Protein AF-A0A6G1S8S1-F1 (afdb_monomer)

Organism: NCBI:txid561515

InterPro domains:
  IPR003609 PAN/Apple domain [PF00024] (36-109)
  IPR003609 PAN/Apple domain [PS50948] (16-100)
  IPR003609 PAN/Apple domain [SM00473] (20-99)

Solvent-accessible surface area (backbone atoms only — not comparable to full-atom values): 7372 Å² total; per-residue (Å²): 138,84,79,88,77,74,72,86,74,83,79,78,76,89,72,87,70,82,75,72,97,58,77,54,64,51,74,41,76,36,19,31,60,86,73,65,75,44,80,45,82,25,95,44,65,68,52,35,50,52,51,36,73,66,46,79,92,52,67,45,30,20,34,30,30,32,72,83,79,31,36,20,30,36,12,69,51,42,73,66,59,43,51,61,68,32,75,47,95,83,48,69,74,67,57,46,83,37,84,59,22,33,22,36,28,63,45,92,64,70,90,74,82,75,84,78,77,86,127

Sequence (119 aa):
EPSNQGRNIDYLENTCTPEPSSCQYRQIYDQYSPYIDKVNPANSLNDCQRQCDQERLFSCKSINFDASSKKCMLINEDLISLARGQQQPGGGTPLLPRRNFIYSEKGNCEMISVQCNSQ

Radius of gyration: 19.99 Å; Cα contacts (8 Å, |Δi|>4): 178; chains: 1; bounding box: 73×39×34 Å

pLDDT: mean 81.18, std 17.56, range [42.62, 98.5]

Secondary structure (DSSP, 8-state):
----------------PPPPSS-PEEEEEEEE-S--SEEEE-SSHHHHHHHHHH--SS---EEEEETTTTEEEEES--HHHHHHHTTTTT---SSEEEEEEEEEEE-------------

Mean predicted aligned error: 11.23 Å

Foldseek 3Di:
DDDDPPPPDPPPDPDDDPDDPDFDKDKDAQKDAPQFDDKDAAQDPVRLVVCQVVDDVANFFKWKAQNVVRMITTHRDDLVRLVVVQPPPPRDRRMDGHHSIMIIGTPPPPVPPDPDDDD

Structure (mmCIF, N/CA/C/O backbone):
data_AF-A0A6G1S8S1-F1
#
_entry.id   AF-A0A6G1S8S1-F1
#
loop_
_atom_site.group_PDB
_atom_site.id
_atom_site.type_symbol
_atom_site.label_atom_id
_atom_site.label_alt_id
_atom_site.label_comp_id
_atom_site.label_asym_id
_atom_site.label_entity_id
_atom_site.label_seq_id
_atom_site.pdbx_PDB_ins_code
_atom_site.Cartn_x
_atom_site.Cartn_y
_atom_site.Cartn_z
_atom_site.occupancy
_atom_site.B_iso_or_equiv
_atom_site.auth_seq_id
_atom_site.auth_comp_id
_atom_site.auth_asym_id
_atom_site.auth_atom_id
_atom_site.pdbx_PDB_model_num
ATOM 1 N N . GLU A 1 1 ? -61.041 0.132 -20.112 1.00 47.22 1 GLU A N 1
ATOM 2 C CA . GLU A 1 1 ? -59.599 -0.042 -20.402 1.00 47.22 1 GLU A CA 1
ATOM 3 C C . GLU A 1 1 ? -59.069 1.249 -21.019 1.00 47.22 1 GLU A C 1
ATOM 5 O O . GLU A 1 1 ? -59.837 1.831 -21.781 1.00 47.22 1 GLU A O 1
ATOM 10 N N . PRO A 1 2 ? -57.879 1.767 -20.636 1.00 49.41 2 PRO A N 1
ATOM 11 C CA . PRO A 1 2 ? -56.612 1.123 -21.011 1.00 49.41 2 PRO A CA 1
ATOM 12 C C . PRO A 1 2 ? -55.441 1.180 -19.995 1.00 49.41 2 PRO A C 1
ATOM 14 O O . PRO A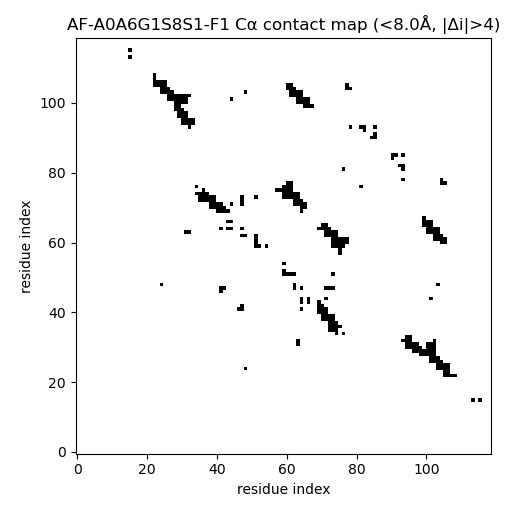 1 2 ? -55.362 2.035 -19.116 1.00 49.41 2 PRO A O 1
ATOM 17 N N . SER A 1 3 ? -54.500 0.255 -20.231 1.00 48.53 3 SER A N 1
ATOM 18 C CA . SER A 1 3 ? -53.051 0.272 -19.947 1.00 48.53 3 SER A CA 1
ATOM 19 C C . SER A 1 3 ? -52.571 0.431 -18.498 1.00 48.53 3 SER A C 1
ATOM 21 O O . SER A 1 3 ? -52.162 1.504 -18.060 1.00 48.53 3 SER A O 1
ATOM 23 N N . ASN A 1 4 ? -52.494 -0.715 -17.814 1.00 55.22 4 ASN A N 1
ATOM 24 C CA . ASN A 1 4 ? -51.619 -0.973 -16.673 1.00 55.22 4 ASN A CA 1
ATOM 25 C C . ASN A 1 4 ? -50.152 -0.739 -17.088 1.00 55.22 4 ASN A C 1
ATOM 27 O O . ASN A 1 4 ? -49.509 -1.610 -17.674 1.00 55.22 4 ASN A O 1
ATOM 31 N N . GLN A 1 5 ? -49.643 0.468 -16.840 1.00 57.94 5 GLN A N 1
ATOM 32 C CA . GLN A 1 5 ? -48.216 0.765 -16.919 1.00 57.94 5 GLN A CA 1
ATOM 33 C C . GLN A 1 5 ? -47.565 0.114 -15.706 1.00 57.94 5 GLN A C 1
ATOM 35 O O . GLN A 1 5 ? -47.475 0.713 -14.633 1.00 57.94 5 GLN A O 1
ATOM 40 N N . GLY A 1 6 ? -47.181 -1.151 -15.883 1.00 57.09 6 GLY A N 1
ATOM 41 C CA . GLY A 1 6 ? -46.407 -1.903 -14.914 1.00 57.09 6 GLY A CA 1
ATOM 42 C C . GLY A 1 6 ? -45.155 -1.109 -14.586 1.00 57.09 6 GLY A C 1
ATOM 43 O O . GLY A 1 6 ? -44.210 -1.070 -15.373 1.00 57.09 6 GLY A O 1
ATOM 44 N N . ARG A 1 7 ? -45.179 -0.428 -13.437 1.00 64.81 7 ARG A N 1
ATOM 45 C CA . ARG A 1 7 ? -43.982 0.135 -12.827 1.00 64.81 7 ARG A CA 1
ATOM 46 C C . ARG A 1 7 ? -42.999 -1.021 -12.746 1.00 64.81 7 ARG A C 1
ATOM 48 O O . ARG A 1 7 ? -43.298 -2.032 -12.120 1.00 64.81 7 ARG A O 1
ATOM 55 N N . ASN A 1 8 ? -41.895 -0.897 -13.467 1.00 64.88 8 ASN A N 1
ATOM 56 C CA . ASN A 1 8 ? -40.793 -1.832 -13.395 1.00 64.88 8 ASN A CA 1
ATOM 57 C C . ASN A 1 8 ? -40.245 -1.717 -11.965 1.00 64.88 8 ASN A C 1
ATOM 59 O O . ASN A 1 8 ? -39.580 -0.744 -11.620 1.00 64.88 8 ASN A O 1
ATOM 63 N N . ILE A 1 9 ? -40.720 -2.600 -11.087 1.00 72.25 9 ILE A N 1
ATOM 64 C CA . ILE A 1 9 ? -40.248 -2.706 -9.714 1.00 72.25 9 ILE A CA 1
ATOM 65 C C . ILE A 1 9 ? -39.067 -3.659 -9.794 1.00 72.25 9 ILE A C 1
ATOM 67 O O . ILE A 1 9 ? -39.253 -4.863 -9.964 1.00 72.25 9 ILE A O 1
ATOM 71 N N . ASP A 1 10 ? -37.864 -3.105 -9.713 1.00 67.44 10 ASP A N 1
ATOM 72 C CA . ASP A 1 10 ? -36.662 -3.896 -9.511 1.00 67.44 10 ASP A CA 1
ATOM 73 C C . ASP A 1 10 ? -36.708 -4.464 -8.093 1.00 67.44 10 ASP A C 1
ATOM 75 O O . ASP A 1 10 ? -36.473 -3.771 -7.099 1.00 67.44 10 ASP A O 1
ATOM 79 N N . TYR A 1 11 ? -37.071 -5.739 -7.994 1.00 65.44 11 TYR A N 1
ATOM 80 C CA . TYR A 1 11 ? -36.929 -6.501 -6.766 1.00 65.44 11 TYR A CA 1
ATOM 81 C C . TYR A 1 11 ? -35.432 -6.744 -6.552 1.00 65.44 11 TYR A C 1
ATOM 83 O O . TYR A 1 11 ? -34.857 -7.666 -7.126 1.00 65.44 11 TYR A O 1
ATOM 91 N N . LEU A 1 12 ? -34.778 -5.896 -5.754 1.00 67.19 12 LEU A N 1
ATOM 92 C CA . LEU A 1 12 ? -33.474 -6.250 -5.204 1.00 67.19 12 LEU A CA 1
ATOM 93 C C . LEU A 1 12 ? -33.693 -7.394 -4.214 1.00 67.19 12 LEU A C 1
ATOM 95 O O . LEU A 1 12 ? -34.287 -7.204 -3.154 1.00 67.19 12 LEU A O 1
ATOM 99 N N . GLU A 1 13 ? -33.245 -8.590 -4.579 1.00 66.12 13 GLU A N 1
ATOM 100 C CA . GLU A 1 13 ? -33.283 -9.731 -3.675 1.00 66.12 13 GLU A CA 1
ATOM 101 C C . GLU A 1 13 ? -32.299 -9.507 -2.522 1.00 66.12 13 GLU A C 1
ATOM 103 O O . GLU A 1 13 ? -31.103 -9.294 -2.736 1.00 66.12 13 GLU A O 1
ATOM 108 N N . ASN A 1 14 ? -32.792 -9.601 -1.287 1.00 60.59 14 ASN A N 1
ATOM 109 C CA . ASN A 1 14 ? -31.963 -9.602 -0.083 1.00 60.59 14 ASN A CA 1
ATOM 110 C C . ASN A 1 14 ? -31.243 -10.955 0.048 1.00 60.59 14 ASN A C 1
ATOM 112 O O . ASN A 1 14 ? -31.545 -11.753 0.933 1.00 60.59 14 ASN A O 1
ATOM 116 N N . THR A 1 15 ? -30.302 -11.240 -0.851 1.00 64.94 15 THR A N 1
ATOM 117 C CA . THR A 1 15 ? -29.481 -12.449 -0.748 1.00 64.94 15 THR A CA 1
ATOM 118 C C . THR A 1 15 ? -28.349 -12.206 0.244 1.00 64.94 15 THR A C 1
ATOM 120 O O . THR A 1 15 ? -27.446 -11.405 0.002 1.00 64.94 15 THR A O 1
ATOM 123 N N . CYS A 1 16 ? -28.388 -12.919 1.368 1.00 68.62 16 CYS A N 1
ATOM 124 C CA . CYS A 1 16 ? -27.305 -12.939 2.344 1.00 68.62 16 CYS A CA 1
ATOM 125 C C . CYS A 1 16 ? -26.050 -13.574 1.731 1.00 68.62 16 CYS A C 1
ATOM 127 O O . CYS A 1 16 ? -26.025 -14.774 1.464 1.00 68.62 16 CYS A O 1
ATOM 129 N N . THR A 1 17 ? -24.997 -12.780 1.539 1.00 64.56 17 THR A N 1
ATOM 130 C CA . THR A 1 17 ? -23.656 -13.298 1.233 1.00 64.56 17 THR A CA 1
ATOM 131 C C . THR A 1 17 ? -22.849 -13.301 2.531 1.00 64.56 17 THR A C 1
ATOM 133 O O . THR A 1 17 ? -22.861 -12.285 3.226 1.00 64.56 17 THR A O 1
ATOM 136 N N . PRO A 1 18 ? -22.175 -14.405 2.905 1.00 60.56 18 PRO A N 1
ATOM 137 C CA . PRO A 1 18 ? -21.308 -14.406 4.077 1.00 60.56 18 PRO A CA 1
ATOM 138 C C . PRO A 1 18 ? -20.225 -13.337 3.908 1.00 60.56 18 PRO A C 1
ATOM 140 O O . PRO A 1 18 ? -19.525 -13.321 2.892 1.00 60.56 18 PRO A O 1
ATOM 143 N N . GLU A 1 19 ? -20.097 -12.440 4.888 1.00 57.22 19 GLU A N 1
ATOM 144 C CA . GLU A 1 19 ? -19.017 -11.459 4.874 1.00 57.22 19 GLU A CA 1
ATOM 145 C C . GLU A 1 19 ? -17.664 -12.186 4.897 1.00 57.22 19 GLU A C 1
ATOM 147 O O . GLU A 1 19 ? -17.475 -13.125 5.684 1.00 57.22 19 GLU A O 1
ATOM 152 N N . PRO A 1 20 ? -16.700 -11.786 4.051 1.00 58.38 20 PRO A N 1
ATOM 153 C CA . PRO A 1 20 ? -15.347 -12.293 4.175 1.00 58.38 20 PRO A CA 1
ATOM 154 C C . PRO A 1 20 ? -14.812 -11.934 5.566 1.00 58.38 20 PRO A C 1
ATOM 156 O O . PRO A 1 20 ? -14.936 -10.804 6.027 1.00 58.38 20 PRO A O 1
ATOM 159 N N . SER A 1 21 ? -14.178 -12.897 6.233 1.00 57.47 21 SER A N 1
ATOM 160 C CA . SER A 1 21 ? -13.670 -12.757 7.606 1.00 57.47 21 SER A CA 1
ATOM 161 C C . SER A 1 21 ? -12.574 -11.694 7.784 1.00 57.47 21 SER A C 1
ATOM 163 O O . SER A 1 21 ? -12.157 -11.424 8.910 1.00 57.47 21 SER A O 1
ATOM 165 N N . SER A 1 22 ? -12.088 -11.090 6.697 1.00 61.38 22 SER A N 1
ATOM 166 C CA . SER A 1 22 ? -11.119 -10.001 6.721 1.00 61.38 22 SER A CA 1
ATOM 167 C C . SER A 1 22 ? -11.294 -9.061 5.534 1.00 61.38 22 SER A C 1
ATOM 169 O O . SER A 1 22 ? -11.685 -9.478 4.439 1.00 61.38 22 SER A O 1
ATOM 171 N N . CYS A 1 23 ? -10.940 -7.789 5.745 1.00 67.62 23 CYS A N 1
ATOM 172 C CA . CYS A 1 23 ? -10.862 -6.820 4.666 1.00 67.62 23 CYS A CA 1
ATOM 173 C C . CYS A 1 23 ? -9.863 -7.257 3.605 1.00 67.62 23 CYS A C 1
ATOM 175 O O . CYS A 1 23 ? -8.654 -7.283 3.836 1.00 67.62 23 CYS A O 1
ATOM 177 N N . GLN A 1 24 ? -10.388 -7.597 2.432 1.00 82.94 24 GLN A N 1
ATOM 178 C CA . GLN A 1 24 ? -9.572 -7.969 1.292 1.00 82.94 24 GLN A CA 1
ATOM 179 C C . GLN A 1 24 ? -9.096 -6.706 0.588 1.00 82.94 24 GLN A C 1
ATOM 181 O O . GLN A 1 24 ? -9.872 -5.798 0.285 1.00 82.94 24 GLN A O 1
ATOM 186 N N . TYR A 1 25 ? -7.800 -6.657 0.317 1.00 90.75 25 TYR A N 1
ATOM 187 C CA . TYR A 1 25 ? -7.238 -5.631 -0.539 1.00 90.75 25 TYR A CA 1
ATOM 188 C C . TYR A 1 25 ? -7.539 -5.955 -2.003 1.00 90.75 25 TYR A C 1
ATOM 190 O O . TYR A 1 25 ? -7.305 -7.079 -2.455 1.00 90.75 25 TYR A O 1
ATOM 198 N N . ARG A 1 26 ? -7.985 -4.958 -2.768 1.00 91.56 26 ARG A N 1
ATOM 199 C CA . ARG A 1 26 ? -8.087 -5.065 -4.226 1.00 91.56 26 ARG A CA 1
ATOM 200 C C . ARG A 1 26 ? -6.742 -4.723 -4.848 1.00 91.56 26 ARG A C 1
ATOM 202 O O . ARG A 1 26 ? -6.191 -3.670 -4.554 1.00 91.56 26 ARG A O 1
ATOM 209 N N . GLN A 1 27 ? -6.240 -5.594 -5.718 1.00 94.44 27 GLN A N 1
ATOM 210 C CA . GLN A 1 27 ? -4.926 -5.458 -6.347 1.00 94.44 27 GLN A CA 1
ATOM 211 C C . GLN A 1 27 ? -5.058 -5.154 -7.838 1.00 94.44 27 GLN A C 1
ATOM 213 O O . GLN A 1 27 ? -5.858 -5.775 -8.537 1.00 94.44 27 GLN A O 1
ATOM 218 N N . ILE A 1 28 ? -4.243 -4.222 -8.323 1.00 95.12 28 ILE A N 1
ATOM 219 C CA . ILE A 1 28 ? -4.141 -3.855 -9.732 1.00 95.12 28 ILE A CA 1
ATOM 220 C C . ILE A 1 28 ? -2.664 -3.907 -10.120 1.00 95.12 28 ILE A C 1
ATOM 222 O O . ILE A 1 28 ? -1.837 -3.143 -9.618 1.00 95.12 28 ILE A O 1
ATOM 226 N N . TYR A 1 29 ? -2.335 -4.854 -10.993 1.00 96.75 29 TYR A N 1
ATOM 227 C CA . TYR A 1 29 ? -0.971 -5.087 -11.455 1.00 96.75 29 TYR A CA 1
ATOM 228 C C . TYR A 1 29 ? -0.544 -4.072 -12.512 1.00 96.75 29 TYR A C 1
ATOM 230 O O . TYR A 1 29 ? -1.365 -3.539 -13.259 1.00 96.75 29 TYR A O 1
ATOM 238 N N . ASP A 1 30 ? 0.766 -3.845 -12.568 1.00 96.38 30 ASP A N 1
ATOM 239 C CA . ASP A 1 30 ? 1.448 -2.927 -13.477 1.00 96.38 30 ASP A CA 1
ATOM 240 C C . ASP A 1 30 ? 0.887 -1.501 -13.449 1.00 96.38 30 ASP A C 1
ATOM 242 O O . ASP A 1 30 ? 0.913 -0.775 -14.446 1.00 96.38 30 ASP A O 1
ATOM 246 N N . GLN A 1 31 ? 0.384 -1.091 -12.287 1.00 95.50 31 GLN A N 1
ATOM 247 C CA . GLN A 1 31 ? -0.172 0.229 -12.041 1.00 95.50 31 GLN A CA 1
ATOM 248 C C . GLN A 1 31 ? 0.294 0.760 -10.693 1.00 95.50 31 GLN A C 1
ATOM 250 O O . GLN A 1 31 ? 0.596 0.001 -9.770 1.00 95.50 31 GLN A O 1
ATOM 255 N N . TYR A 1 32 ? 0.355 2.084 -10.588 1.00 95.44 32 TYR A N 1
ATOM 256 C CA . TYR A 1 32 ? 0.679 2.767 -9.346 1.00 95.44 32 TYR A CA 1
ATOM 257 C C . TYR A 1 32 ? -0.020 4.122 -9.257 1.00 95.44 32 TYR A C 1
ATOM 259 O O . TYR A 1 32 ? -0.313 4.756 -10.272 1.00 95.44 32 TYR A O 1
ATOM 267 N N . SER A 1 33 ? -0.248 4.579 -8.031 1.00 94.25 33 SER A N 1
ATOM 268 C CA . SER A 1 33 ? -0.696 5.939 -7.744 1.00 94.25 33 SER A CA 1
ATOM 269 C C . SER A 1 33 ? 0.509 6.864 -7.516 1.00 94.25 33 SER A C 1
ATOM 271 O O . SER A 1 33 ? 1.409 6.512 -6.748 1.00 94.25 33 SER A O 1
ATOM 273 N N . PRO A 1 34 ? 0.558 8.057 -8.134 1.00 92.06 34 PRO A N 1
ATOM 274 C CA . PRO A 1 34 ? 1.622 9.030 -7.886 1.00 92.06 34 PRO A CA 1
ATOM 275 C C . PRO A 1 34 ? 1.485 9.766 -6.539 1.00 92.06 34 PRO A C 1
ATOM 277 O O . PRO A 1 34 ? 2.430 10.433 -6.119 1.00 92.06 34 PRO A O 1
ATOM 280 N N . TYR A 1 35 ? 0.342 9.651 -5.859 1.00 91.62 35 TYR A N 1
ATOM 281 C CA . TYR A 1 35 ? 0.025 10.367 -4.620 1.00 91.62 35 TYR A CA 1
ATOM 282 C C . TYR A 1 35 ? 0.588 9.629 -3.402 1.00 91.62 35 TYR A C 1
ATOM 284 O O . TYR A 1 35 ? -0.133 8.946 -2.689 1.00 91.62 35 TYR A O 1
ATOM 292 N N . ILE A 1 36 ? 1.904 9.695 -3.214 1.00 95.06 36 ILE A N 1
ATOM 293 C CA . ILE A 1 36 ? 2.613 8.942 -2.174 1.00 95.06 36 ILE A CA 1
ATOM 294 C C . ILE A 1 36 ? 2.777 9.801 -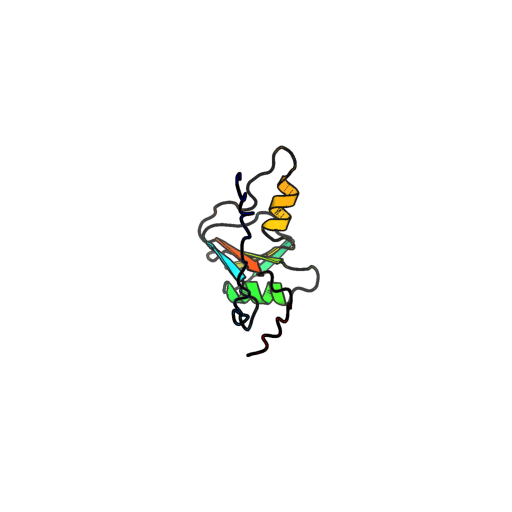0.918 1.00 95.06 36 ILE A C 1
ATOM 296 O O . ILE A 1 36 ? 3.432 10.839 -0.976 1.00 95.06 36 ILE A O 1
ATOM 300 N N . ASP A 1 37 ? 2.274 9.323 0.220 1.00 97.06 37 ASP A N 1
ATOM 301 C CA . ASP A 1 37 ? 2.429 10.001 1.514 1.00 97.06 37 ASP A CA 1
ATOM 302 C C . ASP A 1 37 ? 3.678 9.533 2.272 1.00 97.06 37 ASP A C 1
ATOM 304 O O . ASP A 1 37 ? 4.373 10.324 2.911 1.00 97.06 37 ASP A O 1
ATOM 308 N N . LYS A 1 38 ? 3.996 8.233 2.203 1.00 97.88 38 LYS A N 1
ATOM 309 C CA . LYS A 1 38 ? 5.138 7.643 2.918 1.00 97.88 38 LYS A CA 1
ATOM 310 C C . LYS A 1 38 ? 5.770 6.503 2.132 1.00 97.88 38 LYS A C 1
ATOM 312 O O . LYS A 1 38 ? 5.074 5.752 1.457 1.00 97.88 38 LYS A O 1
ATOM 317 N N . VAL A 1 39 ? 7.089 6.340 2.245 1.00 98.19 39 VAL A N 1
ATOM 318 C CA . VAL A 1 39 ? 7.840 5.253 1.597 1.00 98.19 39 VAL A CA 1
ATOM 319 C C . VAL A 1 39 ? 8.621 4.460 2.635 1.00 98.19 39 VAL A C 1
ATOM 321 O O . VAL A 1 39 ? 9.434 5.027 3.361 1.00 98.19 39 VAL A O 1
ATOM 324 N N . ASN A 1 40 ? 8.424 3.145 2.644 1.00 97.62 40 ASN A N 1
ATOM 325 C CA . ASN A 1 40 ? 9.097 2.191 3.517 1.00 97.62 40 ASN A CA 1
ATOM 326 C C . ASN A 1 40 ? 9.701 1.037 2.695 1.00 97.62 40 ASN A C 1
ATOM 328 O O . ASN A 1 40 ? 9.242 0.754 1.585 1.00 97.62 40 ASN A O 1
ATOM 332 N N . PRO A 1 41 ? 10.703 0.316 3.216 1.00 98.06 41 PRO A N 1
ATOM 333 C CA . PRO A 1 41 ? 11.072 -0.986 2.670 1.00 98.06 41 PRO A CA 1
ATOM 334 C C . PRO A 1 41 ? 9.979 -2.029 2.965 1.00 98.06 41 PRO A C 1
ATOM 336 O O . PRO A 1 41 ? 9.366 -2.011 4.031 1.00 98.06 41 PRO A O 1
ATOM 339 N N . ALA A 1 42 ? 9.753 -2.960 2.039 1.00 97.50 42 ALA A N 1
ATOM 340 C CA . ALA A 1 42 ? 8.899 -4.127 2.263 1.00 97.50 42 ALA A CA 1
ATOM 341 C C . ALA A 1 42 ? 9.368 -5.312 1.422 1.00 97.50 42 ALA A C 1
ATOM 343 O O . ALA A 1 42 ? 9.684 -5.177 0.240 1.00 97.50 42 ALA A O 1
ATOM 344 N N . ASN A 1 43 ? 9.368 -6.505 2.012 1.00 96.44 43 ASN A N 1
ATOM 345 C CA . ASN A 1 43 ? 9.859 -7.702 1.321 1.00 96.44 43 ASN A CA 1
ATOM 346 C C . ASN A 1 43 ? 8.818 -8.305 0.362 1.00 96.44 43 ASN A C 1
ATOM 348 O O . ASN A 1 43 ? 9.169 -8.965 -0.626 1.00 96.44 43 ASN A O 1
ATOM 352 N N . SER A 1 44 ? 7.535 -8.065 0.637 1.00 97.56 44 SER A N 1
ATOM 353 C CA . SER A 1 44 ? 6.401 -8.585 -0.121 1.00 97.56 44 SER A CA 1
ATOM 354 C C . SER A 1 44 ? 5.224 -7.608 -0.111 1.00 97.56 44 SER A C 1
ATOM 356 O O . SER A 1 44 ? 5.153 -6.698 0.716 1.00 97.56 44 SER A O 1
ATOM 358 N N . LEU A 1 45 ? 4.265 -7.839 -1.010 1.00 96.81 45 LEU A N 1
ATOM 359 C CA . LEU A 1 45 ? 3.015 -7.083 -1.052 1.00 96.81 45 LEU A CA 1
ATOM 360 C C . LEU A 1 45 ? 2.230 -7.200 0.264 1.00 96.81 45 LEU A C 1
ATOM 362 O O . LEU A 1 45 ? 1.762 -6.194 0.779 1.00 96.81 45 LEU A O 1
ATOM 366 N N . ASN A 1 46 ? 2.141 -8.404 0.838 1.00 96.12 46 ASN A N 1
ATOM 367 C CA . ASN A 1 46 ? 1.455 -8.623 2.115 1.00 96.12 46 ASN A CA 1
ATOM 368 C C . ASN A 1 46 ? 2.128 -7.851 3.260 1.00 96.12 46 ASN A C 1
ATOM 370 O O . ASN A 1 46 ? 1.451 -7.263 4.095 1.00 96.12 46 ASN A O 1
ATOM 374 N N . ASP A 1 47 ? 3.461 -7.790 3.270 1.00 97.25 47 ASP A N 1
ATOM 375 C CA . ASP A 1 47 ? 4.188 -6.985 4.248 1.00 97.25 47 ASP A CA 1
ATOM 376 C C . ASP A 1 47 ? 3.841 -5.494 4.121 1.00 97.25 47 ASP A C 1
ATOM 378 O O . ASP A 1 47 ? 3.553 -4.839 5.118 1.00 97.25 47 ASP A O 1
ATOM 382 N N . CYS A 1 48 ? 3.762 -4.986 2.889 1.00 97.44 48 CYS A N 1
ATOM 383 C CA . CYS A 1 48 ? 3.335 -3.616 2.613 1.00 97.44 48 CYS A CA 1
ATOM 384 C C . CYS A 1 48 ? 1.879 -3.349 3.051 1.00 97.44 48 CYS A C 1
ATOM 386 O O . CYS A 1 48 ? 1.599 -2.313 3.652 1.00 97.44 48 CYS A O 1
ATOM 388 N N . GLN A 1 49 ? 0.964 -4.303 2.840 1.00 95.69 49 GLN A N 1
AT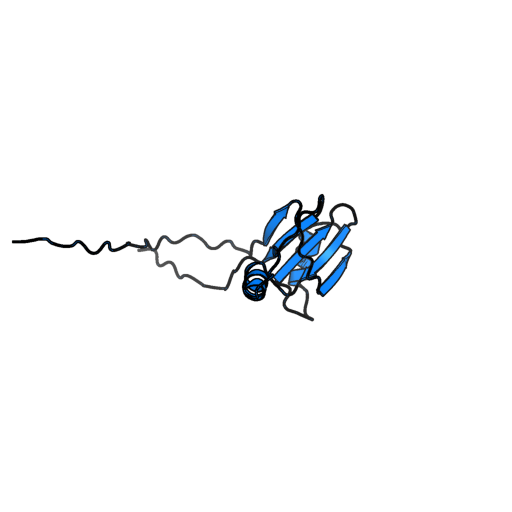OM 389 C CA . GLN A 1 49 ? -0.422 -4.221 3.326 1.00 95.69 49 GLN A CA 1
ATOM 390 C C . GLN A 1 49 ? -0.471 -4.149 4.859 1.00 95.69 49 GLN A C 1
ATOM 392 O O . GLN A 1 49 ? -1.089 -3.243 5.410 1.00 95.69 49 GLN A O 1
ATOM 397 N N . ARG A 1 50 ? 0.277 -5.012 5.562 1.00 95.50 50 ARG A N 1
ATOM 398 C CA . ARG A 1 50 ? 0.368 -4.962 7.033 1.00 95.50 50 ARG A CA 1
ATOM 399 C C . ARG A 1 50 ? 0.921 -3.632 7.537 1.00 95.50 50 ARG A C 1
ATOM 401 O O . ARG A 1 50 ? 0.441 -3.124 8.544 1.00 95.50 50 ARG A O 1
ATOM 408 N N . GLN A 1 51 ? 1.907 -3.053 6.849 1.00 96.81 51 GLN A N 1
ATOM 409 C CA . GLN A 1 51 ? 2.422 -1.724 7.193 1.00 96.81 51 GLN A CA 1
ATOM 410 C C . GLN A 1 51 ? 1.345 -0.639 7.039 1.00 96.81 51 GLN A C 1
ATOM 412 O O . GLN A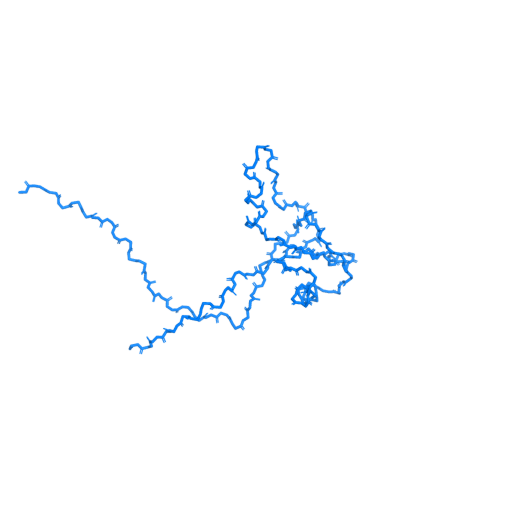 1 51 ? 1.247 0.234 7.896 1.00 96.81 51 GLN A O 1
ATOM 417 N N . CYS A 1 52 ? 0.505 -0.716 6.003 1.00 95.94 52 CYS A N 1
ATOM 418 C CA . CYS A 1 52 ? -0.651 0.170 5.824 1.00 95.94 52 CYS A CA 1
ATOM 419 C C . CYS A 1 52 ? -1.721 -0.027 6.911 1.00 95.94 52 CYS A C 1
ATOM 421 O O . CYS A 1 52 ? -2.373 0.927 7.330 1.00 95.94 52 CYS A O 1
ATOM 423 N N . ASP A 1 53 ? -1.920 -1.254 7.392 1.00 93.19 53 ASP A N 1
ATOM 424 C CA . ASP A 1 53 ? -2.855 -1.552 8.487 1.00 93.19 53 ASP A CA 1
ATOM 425 C C . ASP A 1 53 ? -2.350 -1.039 9.842 1.00 93.19 53 ASP A C 1
ATOM 427 O O . ASP A 1 53 ? -3.141 -0.670 10.707 1.00 93.19 53 ASP A O 1
ATOM 431 N N . GLN A 1 54 ? -1.030 -1.013 10.028 1.00 95.19 54 GLN A N 1
ATOM 432 C CA . GLN A 1 54 ? -0.377 -0.582 11.265 1.00 95.19 54 GLN A CA 1
ATOM 433 C C . GLN A 1 54 ? -0.022 0.910 11.288 1.00 95.19 54 GLN A C 1
ATOM 435 O O . GLN A 1 54 ? 0.416 1.402 12.331 1.00 95.19 54 GLN A O 1
ATOM 440 N N . GLU A 1 55 ? -0.180 1.626 10.173 1.00 96.50 55 GLU A N 1
ATOM 441 C CA . GLU A 1 55 ? 0.092 3.060 10.088 1.00 96.50 55 GLU A CA 1
ATOM 442 C C . GLU A 1 55 ? -0.864 3.847 10.995 1.00 96.50 55 GLU A C 1
ATOM 444 O O . GLU A 1 55 ? -2.067 3.600 11.031 1.00 96.50 55 GLU A O 1
ATOM 449 N N . ARG A 1 56 ? -0.310 4.793 11.758 1.00 95.50 56 ARG A N 1
ATOM 450 C CA . ARG A 1 56 ? -1.051 5.571 12.766 1.00 95.50 56 ARG A CA 1
ATOM 451 C C . ARG A 1 56 ? -0.997 7.071 12.526 1.00 95.50 56 ARG A C 1
ATOM 453 O O . ARG A 1 56 ? -1.770 7.799 13.140 1.00 95.50 56 ARG A O 1
ATOM 460 N N . LEU A 1 57 ? -0.078 7.541 11.683 1.00 96.81 57 LEU A N 1
ATOM 461 C CA . LEU A 1 57 ? 0.088 8.966 11.399 1.00 96.81 57 LEU A CA 1
ATOM 462 C C . LEU A 1 57 ? -0.981 9.490 10.437 1.00 96.81 57 LEU A C 1
ATOM 464 O O . LEU A 1 57 ? -1.317 10.669 10.482 1.00 96.81 57 LEU A O 1
ATOM 468 N N . PHE A 1 58 ? -1.518 8.620 9.586 1.00 95.56 58 PHE A N 1
ATOM 469 C CA . PHE A 1 58 ? -2.612 8.923 8.672 1.00 95.56 58 PHE A CA 1
ATOM 470 C C . PHE A 1 58 ? -3.441 7.665 8.404 1.00 95.56 58 PHE A C 1
ATOM 472 O O . PHE A 1 58 ? -3.007 6.545 8.681 1.00 95.56 58 PHE A O 1
ATOM 479 N N . SER A 1 59 ? -4.640 7.847 7.852 1.00 93.00 59 SER A N 1
ATOM 480 C CA . SER A 1 59 ? -5.503 6.733 7.466 1.00 93.00 59 SER A CA 1
ATOM 481 C C . SER A 1 59 ? -5.007 6.138 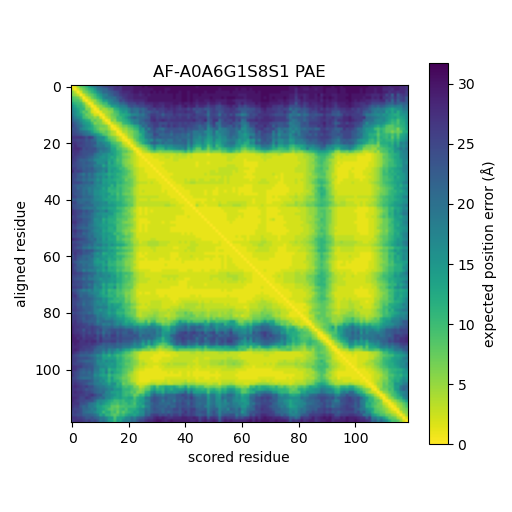6.150 1.00 93.00 59 SER A C 1
ATOM 483 O O . SER A 1 59 ? -5.418 6.554 5.076 1.00 93.00 59 SER A O 1
ATOM 485 N N . CYS A 1 60 ? -4.075 5.187 6.203 1.00 95.00 60 CYS A N 1
ATOM 486 C CA . CYS A 1 60 ? -3.605 4.544 4.979 1.00 95.00 60 CYS A CA 1
ATOM 487 C C . CYS A 1 60 ? -4.760 3.771 4.318 1.00 95.00 60 CYS A C 1
ATOM 489 O O . CYS A 1 60 ? -5.301 2.838 4.918 1.00 95.00 60 CYS A 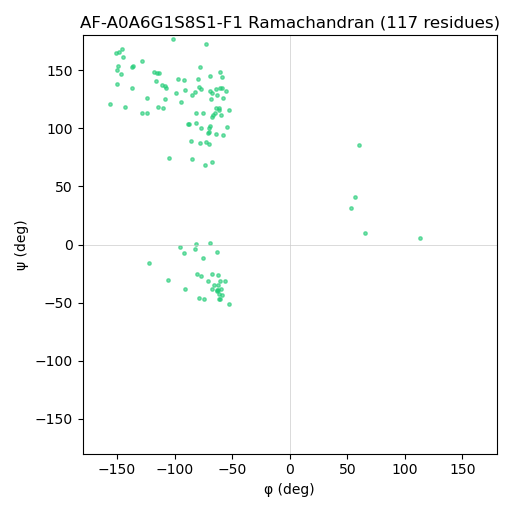O 1
ATOM 491 N N . LYS A 1 61 ? -5.137 4.168 3.098 1.00 93.81 61 LYS A N 1
ATOM 492 C CA . LYS A 1 61 ? -6.229 3.574 2.308 1.00 93.81 61 LYS A CA 1
ATOM 493 C C . LYS A 1 61 ? -5.717 2.711 1.165 1.00 93.81 61 LYS A C 1
ATOM 495 O O . LYS A 1 61 ? -6.366 1.735 0.795 1.00 93.81 61 LYS A O 1
ATOM 500 N N . SER A 1 62 ? -4.551 3.037 0.613 1.00 95.56 62 SER A N 1
ATOM 501 C CA . SER A 1 62 ? -3.943 2.252 -0.455 1.00 95.56 62 SER A CA 1
ATOM 502 C C . SER A 1 62 ? -2.422 2.236 -0.386 1.00 95.56 62 SER A C 1
ATOM 504 O O . SER A 1 62 ? -1.799 2.960 0.393 1.00 95.56 62 SER A O 1
ATOM 506 N N . ILE A 1 63 ? -1.822 1.351 -1.176 1.00 97.62 63 ILE A N 1
ATOM 507 C CA . ILE A 1 63 ? -0.381 1.177 -1.285 1.00 97.62 63 ILE A CA 1
ATOM 508 C C . ILE A 1 63 ? 0.046 1.021 -2.744 1.00 97.62 63 ILE A C 1
ATOM 510 O O . ILE A 1 63 ? -0.697 0.480 -3.564 1.00 97.62 63 ILE A O 1
ATOM 514 N N . ASN A 1 64 ? 1.290 1.389 -3.041 1.00 9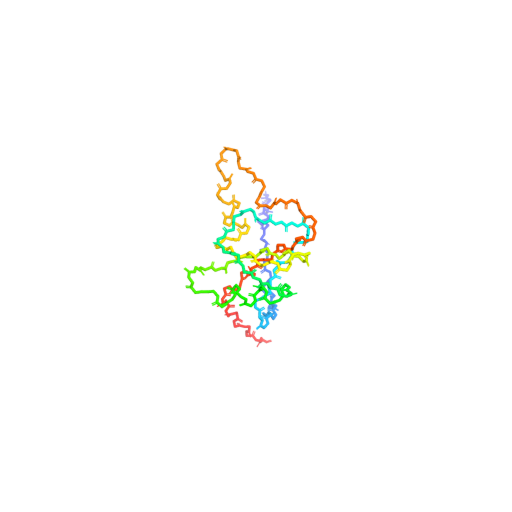7.94 64 ASN A N 1
ATOM 515 C CA . ASN A 1 64 ? 2.023 0.824 -4.169 1.00 97.94 64 ASN A CA 1
ATOM 516 C C . ASN A 1 64 ? 3.125 -0.093 -3.646 1.00 97.94 64 ASN A C 1
ATOM 518 O O . ASN A 1 64 ? 3.881 0.284 -2.750 1.00 97.94 64 ASN A O 1
ATOM 522 N N . PHE A 1 65 ? 3.288 -1.254 -4.265 1.00 98.50 65 PHE A N 1
ATOM 523 C CA . PHE A 1 65 ? 4.428 -2.126 -4.033 1.00 98.50 65 PHE A CA 1
ATOM 524 C C . PHE A 1 65 ? 5.273 -2.237 -5.300 1.00 98.50 65 PHE A C 1
ATOM 526 O O . PHE A 1 65 ? 4.798 -2.729 -6.320 1.00 98.50 65 PHE A O 1
ATOM 533 N N . ASP A 1 66 ? 6.528 -1.798 -5.225 1.00 97.81 66 ASP A N 1
ATOM 534 C CA . ASP A 1 66 ? 7.530 -2.031 -6.264 1.00 97.81 66 ASP A CA 1
ATOM 535 C C . ASP A 1 66 ? 8.237 -3.360 -5.978 1.00 97.81 66 ASP A C 1
ATOM 537 O O . ASP A 1 66 ? 9.094 -3.463 -5.090 1.00 97.81 66 ASP A O 1
ATOM 541 N N . ALA A 1 67 ? 7.879 -4.389 -6.745 1.00 94.88 67 ALA A N 1
ATOM 542 C CA . ALA A 1 67 ? 8.418 -5.730 -6.569 1.00 94.88 67 ALA A CA 1
ATOM 543 C C . ALA A 1 67 ? 9.916 -5.824 -6.907 1.00 94.88 67 ALA A C 1
ATOM 545 O O . ALA A 1 67 ? 10.598 -6.702 -6.365 1.00 94.88 67 ALA A O 1
ATOM 546 N N . SER A 1 68 ? 10.423 -4.933 -7.769 1.00 95.50 68 SER A N 1
ATOM 547 C CA . SER A 1 68 ? 11.825 -4.888 -8.188 1.00 95.50 68 SER A CA 1
ATOM 548 C C . SER A 1 68 ? 12.712 -4.236 -7.133 1.00 95.50 68 SER A C 1
ATOM 550 O O . SER A 1 68 ? 13.763 -4.781 -6.808 1.00 95.50 68 SER A O 1
ATOM 552 N N . SER A 1 69 ? 12.295 -3.093 -6.581 1.00 96.62 69 SER A N 1
ATOM 553 C CA . SER A 1 69 ? 13.098 -2.357 -5.592 1.00 96.62 69 SER A CA 1
ATOM 554 C C . SER A 1 69 ? 12.747 -2.659 -4.134 1.00 96.62 69 SER A C 1
ATOM 556 O O . SER A 1 69 ? 13.412 -2.140 -3.238 1.00 96.62 69 SER A O 1
ATOM 558 N N . LYS A 1 70 ? 11.736 -3.507 -3.886 1.00 97.00 70 LYS A N 1
ATOM 559 C CA . LYS A 1 70 ? 11.260 -3.873 -2.539 1.00 97.00 70 LYS A CA 1
ATOM 560 C C . LYS A 1 70 ? 10.843 -2.649 -1.721 1.00 97.00 70 LYS A C 1
ATOM 562 O O . LYS A 1 70 ? 11.118 -2.541 -0.525 1.00 97.00 70 LYS A O 1
ATOM 567 N N . LYS A 1 71 ? 10.171 -1.710 -2.391 1.00 97.75 71 LYS A N 1
ATOM 568 C CA . LYS A 1 71 ? 9.644 -0.482 -1.789 1.00 97.75 71 LYS A CA 1
ATOM 569 C C . LYS A 1 71 ? 8.130 -0.542 -1.678 1.00 97.75 71 LYS A C 1
ATOM 571 O O . LYS A 1 71 ? 7.434 -0.902 -2.624 1.00 97.75 71 LYS A O 1
ATOM 576 N N . CYS A 1 72 ? 7.649 -0.136 -0.517 1.00 98.06 72 CYS A N 1
ATOM 577 C CA . CYS A 1 72 ? 6.254 0.055 -0.183 1.00 98.06 72 CYS A CA 1
ATOM 578 C C . CYS A 1 72 ? 5.976 1.549 -0.084 1.00 98.06 72 CYS A C 1
ATOM 580 O O . CYS A 1 72 ? 6.653 2.260 0.655 1.00 98.06 72 CYS A O 1
ATOM 582 N N . MET A 1 73 ? 5.000 2.030 -0.835 1.00 98.31 73 MET A N 1
ATOM 583 C CA . MET A 1 73 ? 4.526 3.406 -0.763 1.00 98.31 73 MET A CA 1
ATOM 584 C C . MET A 1 73 ? 3.130 3.377 -0.154 1.00 98.31 73 MET A C 1
ATOM 586 O O . MET A 1 73 ? 2.247 2.762 -0.739 1.00 98.31 73 MET A O 1
ATOM 590 N N . LEU A 1 74 ? 2.946 3.996 1.009 1.00 98.00 74 LEU A N 1
ATOM 591 C CA . LEU A 1 74 ? 1.667 4.106 1.708 1.00 98.00 74 LEU A CA 1
ATOM 592 C C . LEU A 1 74 ? 0.955 5.401 1.301 1.00 98.00 74 LEU A C 1
ATOM 594 O O . LEU A 1 74 ? 1.612 6.432 1.127 1.00 98.00 74 LEU A O 1
ATOM 598 N N . ILE A 1 75 ? -0.368 5.332 1.150 1.00 96.50 75 ILE A N 1
ATOM 599 C CA . ILE A 1 75 ? -1.190 6.386 0.548 1.00 96.50 75 ILE A CA 1
ATOM 600 C C . ILE A 1 75 ? -2.476 6.582 1.362 1.00 96.50 75 ILE A C 1
ATOM 602 O O . ILE A 1 75 ? -3.145 5.613 1.729 1.00 96.50 75 ILE A O 1
ATOM 606 N N . ASN A 1 76 ? -2.838 7.834 1.638 1.00 95.06 76 ASN A N 1
ATOM 607 C CA . ASN A 1 76 ? -4.026 8.247 2.398 1.00 95.06 76 ASN A CA 1
ATOM 608 C C . ASN A 1 76 ? -5.315 8.294 1.549 1.00 95.06 76 ASN A C 1
ATOM 610 O O . ASN A 1 76 ? -6.408 8.542 2.053 1.00 95.06 76 ASN A O 1
ATOM 614 N N . GLU A 1 77 ? -5.206 8.048 0.246 1.00 91.62 77 GLU A N 1
ATOM 615 C CA . GLU A 1 77 ? -6.332 8.056 -0.689 1.00 91.62 77 GLU A CA 1
ATOM 616 C C . GLU A 1 77 ? -6.566 6.697 -1.352 1.00 91.62 77 GLU A C 1
ATOM 618 O O . GLU A 1 77 ?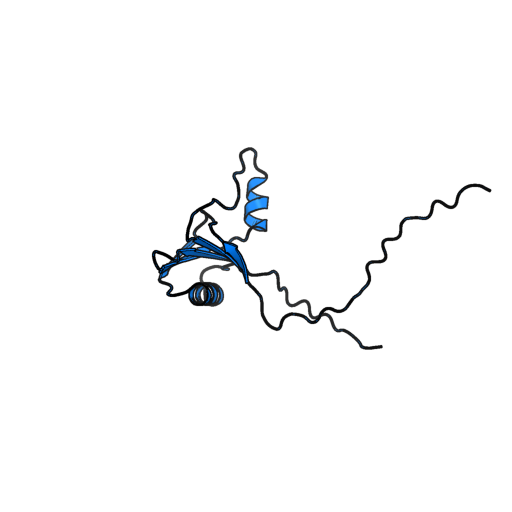 -5.640 5.917 -1.579 1.00 91.62 77 GLU A O 1
ATOM 623 N N . ASP A 1 78 ? -7.829 6.414 -1.659 1.00 89.94 78 ASP A N 1
ATOM 624 C CA . ASP A 1 78 ? -8.267 5.299 -2.501 1.00 89.94 78 ASP A CA 1
ATOM 625 C C . ASP A 1 78 ? -8.615 5.803 -3.913 1.00 89.94 78 ASP A C 1
ATOM 627 O O . ASP A 1 78 ? -8.582 7.008 -4.195 1.00 89.94 78 ASP A O 1
ATOM 631 N N . LEU A 1 79 ? -8.972 4.898 -4.825 1.00 88.19 79 LEU A N 1
ATOM 632 C CA . LEU A 1 79 ? -9.334 5.287 -6.188 1.00 88.19 79 LEU A CA 1
ATOM 633 C C . LEU A 1 79 ? -10.537 6.233 -6.270 1.00 88.19 79 LEU A C 1
ATOM 635 O O . LEU A 1 79 ? -10.602 7.057 -7.184 1.00 88.19 79 LEU A O 1
ATOM 639 N N . ILE A 1 80 ? -11.489 6.124 -5.345 1.00 84.62 80 ILE A N 1
ATOM 640 C CA . ILE A 1 80 ? -12.722 6.915 -5.350 1.00 84.62 80 ILE A CA 1
ATOM 641 C C . ILE A 1 80 ? -12.414 8.347 -4.910 1.00 84.62 80 ILE A C 1
ATOM 643 O O . ILE A 1 80 ? -12.838 9.299 -5.570 1.00 84.62 80 ILE A O 1
ATOM 647 N N . SER A 1 81 ? -11.656 8.507 -3.826 1.00 84.25 81 SER A N 1
ATOM 648 C CA . SER A 1 81 ? -11.106 9.780 -3.368 1.00 84.25 81 SER A CA 1
ATOM 649 C C . SER A 1 81 ? -10.343 10.483 -4.484 1.00 84.25 81 SER A C 1
ATOM 651 O O . SER A 1 81 ? -10.627 11.643 -4.795 1.00 84.25 81 SER A O 1
ATOM 653 N N . LEU A 1 82 ? -9.411 9.766 -5.123 1.00 82.00 82 LEU A N 1
ATOM 654 C CA . LEU A 1 82 ? -8.607 10.315 -6.208 1.00 82.00 82 LEU A CA 1
ATOM 655 C C . LEU A 1 82 ? -9.499 10.746 -7.373 1.00 82.00 82 LEU A C 1
ATOM 657 O O . LEU A 1 82 ? -9.378 11.878 -7.829 1.00 82.00 82 LEU A O 1
ATOM 661 N N . ALA A 1 83 ? -10.448 9.907 -7.800 1.00 80.06 83 ALA A N 1
ATOM 662 C CA . ALA A 1 83 ? -11.374 10.221 -8.889 1.00 80.06 83 ALA A CA 1
ATOM 663 C C . ALA A 1 83 ? -12.284 11.430 -8.598 1.00 80.06 83 ALA A C 1
ATOM 665 O O . ALA A 1 83 ? -12.573 12.206 -9.508 1.00 80.06 83 ALA A O 1
ATOM 666 N N . ARG A 1 84 ? -12.718 11.637 -7.346 1.00 74.75 84 ARG A N 1
ATOM 667 C CA . ARG A 1 84 ? -13.480 12.839 -6.951 1.00 74.75 84 ARG A CA 1
ATOM 668 C C . ARG A 1 84 ? -12.631 14.106 -7.023 1.00 74.75 84 ARG A C 1
ATOM 670 O O . ARG A 1 84 ? -13.126 15.130 -7.482 1.00 74.75 84 ARG A O 1
ATOM 677 N N . GLY A 1 85 ? -11.355 14.024 -6.645 1.00 63.00 85 GLY A N 1
ATOM 678 C CA . GLY A 1 85 ? -10.397 15.120 -6.822 1.00 63.00 85 GLY A CA 1
ATOM 679 C C . GLY A 1 85 ? -10.158 15.492 -8.293 1.00 63.00 85 GLY A C 1
ATOM 680 O O . GLY A 1 85 ? -9.870 16.646 -8.590 1.00 63.00 85 GLY A O 1
ATOM 681 N N . GLN A 1 86 ? -10.349 14.551 -9.226 1.00 63.19 86 GLN A N 1
ATOM 682 C CA . GLN A 1 86 ? -10.204 14.775 -10.673 1.00 63.19 86 GLN A CA 1
ATOM 683 C C . GLN A 1 86 ? -11.434 15.416 -11.346 1.00 63.19 86 GLN A C 1
ATOM 685 O O . GLN A 1 86 ? -11.398 15.654 -12.549 1.00 63.19 86 GLN A O 1
ATOM 690 N N . GLN A 1 87 ? -12.520 15.733 -10.624 1.00 56.28 87 GLN A N 1
ATOM 691 C CA . GLN A 1 87 ? -13.672 16.452 -11.210 1.00 56.28 87 GLN A CA 1
ATOM 692 C C . GLN A 1 87 ? -13.361 17.923 -11.562 1.00 56.28 87 GLN A C 1
ATOM 694 O O . GLN A 1 87 ? -14.226 18.643 -12.060 1.00 56.28 87 GLN A O 1
ATOM 699 N N . GLN A 1 88 ? -12.123 18.378 -11.345 1.00 53.28 88 GLN A N 1
ATOM 700 C CA . GLN A 1 88 ? -11.609 19.634 -11.882 1.00 53.28 88 GLN A CA 1
ATOM 701 C C . GLN A 1 88 ? -11.192 19.482 -13.361 1.00 53.28 88 GLN A C 1
ATOM 703 O O . GLN A 1 88 ? -10.642 18.448 -13.747 1.00 53.28 88 GLN A O 1
ATOM 708 N N . PRO A 1 89 ? -11.427 20.495 -14.219 1.00 42.62 89 PRO A N 1
ATOM 709 C CA . PRO A 1 89 ? -11.072 20.412 -15.634 1.00 42.62 89 PRO A CA 1
ATOM 710 C C . PRO A 1 89 ? -9.554 20.220 -15.781 1.00 42.62 89 PRO A C 1
ATOM 712 O O . PRO A 1 89 ? -8.782 21.079 -15.362 1.00 42.62 89 PRO A O 1
ATOM 715 N N . GLY A 1 90 ? -9.135 19.087 -16.358 1.00 54.38 90 GLY A N 1
ATOM 716 C CA . GLY A 1 90 ?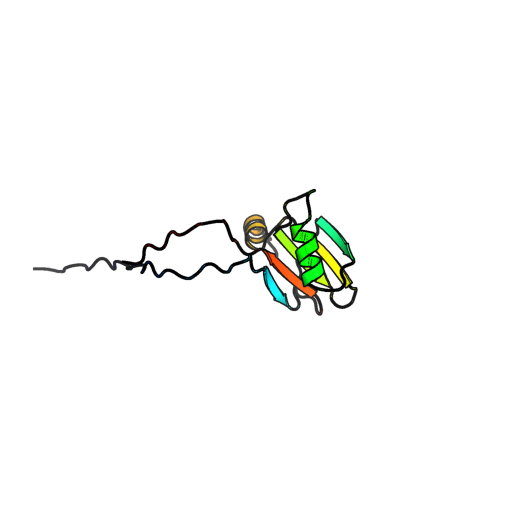 -7.725 18.675 -16.463 1.00 54.38 90 GLY A CA 1
ATOM 717 C C . GLY A 1 90 ? -7.353 17.431 -15.649 1.00 54.38 90 GLY A C 1
ATOM 718 O O . GLY A 1 90 ? -6.176 17.079 -15.600 1.00 54.38 90 GLY A O 1
ATOM 719 N N . GLY A 1 91 ? -8.333 16.772 -15.023 1.00 54.09 91 GLY A N 1
ATOM 720 C CA . GLY A 1 91 ? -8.097 15.613 -14.177 1.00 54.09 91 GLY A CA 1
ATOM 721 C C . GLY A 1 91 ? -7.456 14.424 -14.910 1.00 54.09 91 GLY A C 1
ATOM 722 O O . GLY A 1 91 ? -8.042 13.857 -15.832 1.00 54.09 91 GLY A O 1
ATOM 723 N N . GLY A 1 92 ? -6.234 14.063 -14.515 1.00 59.31 92 GLY A N 1
ATOM 724 C CA . GLY A 1 92 ? -5.499 12.908 -15.024 1.00 59.31 92 GLY A CA 1
ATOM 725 C C . GLY A 1 92 ? -6.061 11.575 -14.522 1.00 59.31 92 GLY A C 1
ATOM 726 O O . GLY A 1 92 ? -6.930 11.515 -13.654 1.00 59.31 92 GLY A O 1
ATOM 727 N N . THR A 1 93 ? -5.552 10.467 -15.062 1.00 68.69 93 THR A N 1
ATOM 728 C CA . THR A 1 93 ? -5.923 9.128 -14.590 1.00 68.69 93 THR A CA 1
ATOM 729 C C . THR A 1 93 ? -5.397 8.901 -13.160 1.00 68.69 93 THR A C 1
ATOM 731 O O . THR A 1 93 ? -4.207 9.118 -12.926 1.00 68.69 93 THR A O 1
ATOM 734 N N . PRO A 1 94 ? -6.229 8.436 -12.202 1.00 81.38 94 PRO A N 1
ATOM 735 C CA . PRO A 1 94 ? -5.809 8.198 -10.813 1.00 81.38 94 PRO A CA 1
ATOM 736 C C . PRO A 1 94 ? -4.621 7.240 -10.666 1.00 81.38 94 PRO A C 1
ATOM 738 O O . PRO A 1 94 ? -3.819 7.376 -9.743 1.00 81.38 94 PRO A O 1
ATOM 741 N N . LEU A 1 95 ? -4.509 6.283 -11.591 1.00 91.56 95 LEU A N 1
ATOM 742 C CA . LEU A 1 95 ? -3.392 5.354 -11.690 1.00 91.56 95 LEU A CA 1
ATOM 743 C C . LEU A 1 95 ? -2.635 5.572 -12.989 1.00 91.56 95 LEU A C 1
ATOM 745 O O . LEU A 1 95 ? -3.210 5.905 -14.029 1.00 91.56 95 LEU A O 1
ATOM 749 N N . LEU A 1 96 ? -1.333 5.337 -12.911 1.00 92.44 96 LEU A N 1
ATOM 750 C CA . LEU A 1 96 ? -0.424 5.373 -14.039 1.00 92.44 96 LEU A CA 1
ATOM 751 C C . LEU A 1 96 ? 0.157 3.974 -14.268 1.00 92.44 96 LEU A C 1
ATOM 753 O O . LEU A 1 96 ? 0.475 3.276 -13.299 1.00 92.44 96 LEU A O 1
ATOM 757 N N . PRO A 1 97 ? 0.320 3.548 -15.531 1.00 94.88 97 PRO A N 1
ATOM 758 C CA . PRO A 1 97 ? 0.912 2.258 -15.839 1.00 94.88 97 PRO A CA 1
ATOM 759 C C . PRO A 1 97 ? 2.404 2.261 -15.493 1.00 94.88 97 PRO A C 1
ATOM 761 O O . PRO A 1 97 ? 3.151 3.160 -15.887 1.00 94.88 97 PRO A O 1
ATOM 764 N N . ARG A 1 98 ? 2.864 1.231 -14.783 1.00 95.31 98 ARG A N 1
ATOM 765 C CA . ARG A 1 98 ? 4.282 1.010 -14.489 1.00 95.31 98 ARG A CA 1
ATOM 766 C C . ARG A 1 98 ? 4.542 -0.462 -14.209 1.00 95.31 98 ARG A C 1
ATOM 768 O O . ARG A 1 98 ? 3.998 -1.020 -13.265 1.00 95.31 98 ARG A O 1
ATOM 775 N N . ARG A 1 99 ? 5.421 -1.075 -15.005 1.00 95.50 99 ARG A N 1
ATOM 776 C CA . ARG A 1 99 ? 5.776 -2.491 -14.836 1.00 95.50 99 ARG A CA 1
ATOM 777 C C . ARG A 1 99 ? 6.348 -2.770 -13.452 1.00 95.50 99 ARG A C 1
ATOM 779 O O . ARG A 1 99 ? 7.109 -1.952 -12.933 1.00 95.50 99 ARG A O 1
ATOM 786 N N . ASN A 1 100 ? 6.035 -3.948 -12.916 1.00 94.12 100 ASN A N 1
ATOM 787 C CA . ASN A 1 100 ? 6.490 -4.440 -11.608 1.00 94.12 100 ASN A CA 1
ATOM 788 C C . ASN A 1 100 ? 5.970 -3.635 -10.407 1.00 94.12 100 ASN A C 1
ATOM 790 O O . ASN A 1 100 ? 6.424 -3.857 -9.281 1.00 94.12 100 ASN A O 1
ATOM 794 N N . PHE A 1 101 ? 5.026 -2.721 -10.635 1.00 97.50 101 PHE A N 1
ATOM 795 C CA . PHE A 1 101 ? 4.283 -2.068 -9.571 1.00 97.50 101 PHE A CA 1
ATOM 796 C C . PHE A 1 101 ? 2.953 -2.779 -9.371 1.00 97.50 101 PHE A C 1
ATOM 798 O O . PHE A 1 101 ? 2.318 -3.230 -10.322 1.00 97.50 101 PHE A O 1
ATOM 805 N N . ILE A 1 102 ? 2.540 -2.882 -8.116 1.00 97.94 102 ILE A N 1
ATOM 806 C CA . ILE A 1 102 ? 1.228 -3.389 -7.740 1.00 97.94 102 ILE A CA 1
ATOM 807 C C . ILE A 1 102 ? 0.565 -2.315 -6.892 1.00 97.94 102 ILE A C 1
ATOM 809 O O . ILE A 1 102 ? 1.026 -2.037 -5.783 1.00 97.94 102 ILE A O 1
ATOM 813 N N . TYR A 1 103 ? -0.502 -1.718 -7.412 1.00 96.94 103 TYR A N 1
ATOM 814 C CA . TYR A 1 103 ? -1.399 -0.886 -6.623 1.00 96.94 103 TYR A CA 1
ATOM 815 C C . TYR A 1 103 ? -2.332 -1.795 -5.825 1.00 96.94 103 TYR A C 1
ATOM 817 O O . TYR A 1 103 ? -2.847 -2.780 -6.355 1.00 96.94 103 TYR A O 1
ATOM 825 N N . SER A 1 104 ? -2.536 -1.500 -4.547 1.00 96.00 104 SER A N 1
ATOM 826 C CA . SER A 1 104 ? -3.397 -2.299 -3.681 1.00 96.00 104 SER A CA 1
ATOM 827 C C . SER A 1 104 ? -4.144 -1.392 -2.712 1.00 96.00 104 SER A C 1
ATOM 829 O O . SER A 1 104 ? -3.523 -0.728 -1.892 1.00 96.00 104 SER A O 1
ATOM 831 N N . GLU A 1 105 ? -5.471 -1.368 -2.768 1.00 93.31 105 GLU A N 1
ATOM 832 C CA . GLU A 1 105 ? -6.304 -0.539 -1.883 1.00 93.31 105 GLU A CA 1
ATOM 833 C C . GLU A 1 105 ? -7.145 -1.395 -0.941 1.00 93.31 105 GLU A C 1
ATOM 835 O O . GLU A 1 105 ? -7.535 -2.514 -1.287 1.00 93.31 105 GLU A O 1
ATOM 840 N N . LYS A 1 106 ? -7.398 -0.880 0.263 1.00 89.19 106 LYS A N 1
ATOM 841 C CA . LYS A 1 106 ? -8.286 -1.517 1.232 1.00 89.19 106 LYS A CA 1
ATOM 842 C C . LYS A 1 106 ? -9.692 -1.560 0.638 1.00 89.19 106 LYS A C 1
ATOM 844 O O . LYS A 1 106 ? -10.198 -0.542 0.174 1.00 89.19 106 LYS A O 1
ATOM 849 N N . GLY A 1 107 ? -10.322 -2.733 0.640 1.00 76.00 107 GLY A N 1
ATOM 850 C CA . GLY A 1 107 ? -11.748 -2.818 0.345 1.00 76.00 107 GLY A CA 1
ATOM 851 C C . GLY A 1 107 ? -12.558 -2.015 1.368 1.00 76.00 107 GLY A C 1
ATOM 852 O O . GLY A 1 107 ? -12.173 -1.928 2.535 1.00 76.00 107 GLY A O 1
ATOM 853 N N . ASN A 1 108 ? -13.692 -1.455 0.938 1.00 65.75 108 ASN A N 1
ATOM 854 C CA . ASN A 1 108 ? -14.677 -0.875 1.850 1.00 65.75 108 ASN A CA 1
ATOM 855 C C . ASN A 1 108 ? -15.347 -2.004 2.636 1.00 65.75 108 ASN A C 1
ATOM 857 O O . ASN A 1 108 ? -16.391 -2.508 2.237 1.00 65.75 108 ASN A O 1
ATOM 861 N N . CYS A 1 109 ? -14.740 -2.409 3.741 1.00 61.62 109 CYS A N 1
ATOM 862 C CA . CYS A 1 109 ? -15.431 -3.137 4.797 1.00 61.62 109 CYS A CA 1
ATOM 863 C C . CYS A 1 109 ? -15.640 -2.147 5.926 1.00 61.62 109 CYS A C 1
ATOM 865 O O . CYS A 1 109 ? -14.959 -2.136 6.952 1.00 61.62 109 CYS A O 1
ATOM 867 N N . GLU A 1 110 ? -16.598 -1.259 5.694 1.00 58.00 110 GLU A N 1
ATOM 868 C CA . GLU A 1 110 ? -17.371 -0.777 6.823 1.00 58.00 110 GLU A CA 1
ATOM 869 C C . GLU A 1 110 ? -17.938 -2.024 7.508 1.00 58.00 110 GLU A C 1
ATOM 871 O O . GLU A 1 110 ? -18.408 -2.931 6.825 1.00 58.00 110 GLU A O 1
ATOM 876 N N . MET A 1 111 ? -17.817 -2.120 8.834 1.00 49.16 111 MET A N 1
ATOM 877 C CA . MET A 1 111 ? -18.374 -3.229 9.613 1.00 49.16 111 MET A CA 1
ATOM 878 C C . MET A 1 111 ? -19.905 -3.151 9.570 1.00 49.16 111 MET A C 1
ATOM 880 O O . MET A 1 111 ? -20.550 -2.767 10.545 1.00 49.16 111 MET A O 1
ATOM 884 N N . ILE A 1 112 ? -20.498 -3.453 8.422 1.00 53.22 112 ILE A N 1
ATOM 885 C CA . ILE A 1 112 ? -21.936 -3.560 8.266 1.00 53.22 112 ILE A CA 1
ATOM 886 C C . ILE A 1 112 ? -22.270 -4.990 8.665 1.00 53.22 112 ILE A C 1
ATOM 888 O O . ILE A 1 112 ? -22.268 -5.906 7.850 1.00 53.22 112 ILE A O 1
ATOM 892 N N . SER A 1 113 ? -22.537 -5.197 9.956 1.00 52.69 113 SER A N 1
ATOM 893 C CA . SER A 1 113 ? -23.030 -6.492 10.413 1.00 52.69 113 SER A CA 1
ATOM 894 C C . SER A 1 113 ? -24.460 -6.686 9.910 1.00 52.69 113 SER A C 1
ATOM 896 O O . SER A 1 113 ? -25.433 -6.157 10.447 1.00 52.69 113 SER A O 1
ATOM 898 N N . VAL A 1 114 ? -24.601 -7.450 8.832 1.00 60.59 114 VAL A N 1
ATOM 899 C CA . VAL A 1 114 ? -25.913 -7.894 8.369 1.00 60.59 114 VAL A CA 1
ATOM 900 C C . VAL A 1 114 ? -26.300 -9.112 9.206 1.00 60.59 114 VAL A C 1
ATOM 902 O O . VAL A 1 114 ? -25.759 -10.202 9.031 1.00 60.59 114 VAL A O 1
ATOM 905 N N . GLN A 1 115 ? -27.218 -8.933 10.162 1.00 61.88 115 GLN A N 1
ATOM 906 C CA . GLN A 1 115 ? -27.821 -10.058 10.881 1.00 61.88 115 GLN A CA 1
ATOM 907 C C . GLN A 1 115 ? -28.748 -10.818 9.928 1.00 61.88 115 GLN A C 1
ATOM 909 O O . GLN A 1 115 ? -29.896 -10.438 9.709 1.00 61.88 115 GLN A O 1
ATOM 914 N N . CYS A 1 116 ? -28.234 -11.894 9.340 1.00 61.81 116 CYS A N 1
ATOM 915 C CA . CYS A 1 116 ? -29.036 -12.820 8.553 1.00 61.81 116 CYS A CA 1
ATOM 916 C C . CYS A 1 116 ? -29.834 -13.719 9.500 1.00 61.81 116 CYS A C 1
ATOM 918 O O . CYS A 1 116 ? -29.308 -14.684 10.051 1.00 61.81 116 CYS A O 1
ATOM 920 N N . ASN A 1 117 ? -31.111 -13.396 9.695 1.00 68.56 117 ASN A N 1
ATOM 921 C CA . ASN A 1 117 ? -32.037 -14.300 10.362 1.00 68.56 117 ASN A CA 1
ATOM 922 C C . ASN A 1 117 ? -32.408 -15.410 9.372 1.00 68.56 117 ASN A C 1
ATOM 924 O O . ASN A 1 117 ? -33.051 -15.146 8.359 1.00 68.56 117 ASN A O 1
ATOM 928 N N . SER A 1 118 ? -31.987 -16.643 9.652 1.00 58.28 118 SER A N 1
ATOM 929 C CA . SER A 1 118 ? -32.477 -17.827 8.944 1.00 58.28 118 SER A CA 1
ATOM 930 C C . SER A 1 118 ? -33.957 -18.011 9.278 1.00 58.28 118 SER A C 1
ATOM 932 O O . SER A 1 118 ? -34.284 -18.283 10.437 1.00 58.28 118 SER A O 1
ATOM 934 N N . GLN A 1 119 ? -34.828 -17.811 8.292 1.00 48.41 119 GLN A N 1
ATOM 935 C CA . GLN A 1 119 ? -36.237 -18.188 8.373 1.00 48.41 119 GLN A CA 1
ATOM 936 C C . GLN A 1 119 ? -36.415 -19.667 8.032 1.00 48.41 119 GLN A C 1
ATOM 938 O O . GLN A 1 119 ? -35.714 -20.136 7.107 1.00 48.41 119 GLN A O 1
#

Nearest PDB structures (foldseek):
  4dur-assembly1_A  TM=8.706E-01  e=7.249E-06  Homo sapiens
  4a5t-assembly1_S  TM=9.221E-01  e=3.986E-05  Homo sapiens
  4dur-assembly2_B  TM=8.766E-01  e=2.120E-05  Homo sapiens
  4duu-assembly1_A  TM=8.481E-01  e=8.503E-05  Homo sapiens
  1gmo-assembly4_G  TM=8.246E-01  e=3.410E-04  Homo sapiens